Protein AF-A0A9D8JV50-F1 (afdb_monomer_lite)

Radius of gyration: 19.33 Å; chains: 1; bounding box: 59×28×35 Å

Foldseek 3Di:
DDLVVLLVQLQVVLVVVQVVQVCQVVVVHPRPRQLQVQQCVPDVVGDSVVSVVVSSVVSSVVSNVVVVCVVVVNPPPVVVVVVVVCVVCVDD

Sequence (92 aa):
MNIIGAIVAGLVGTVAISMLMAMAPLMGMPKMAIWEMLGTMFSKEGNVSLGWIIHFMMGVIFAIIYAALWAAGIGSATLLGHLLKQKEHPFY

Secondary structure (DSSP, 8-state):
--HHHHHHHHHHHHHHHHHHHHHGGGGTPPP--HHHHHHHTT-TT--HHHHHHHHHHHHHHHHHHHHHHHHTTTT-HHHHHHHHHHHH----

Structure (mmCIF, N/CA/C/O b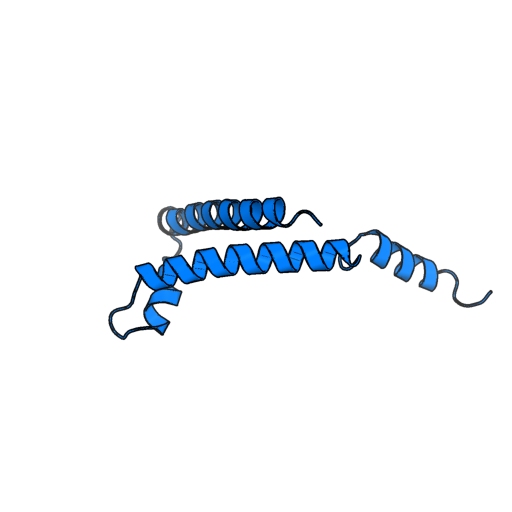ackbone):
data_AF-A0A9D8JV50-F1
#
_entry.id   AF-A0A9D8JV50-F1
#
loop_
_atom_site.group_PDB
_atom_site.id
_atom_site.type_symbol
_atom_site.label_atom_id
_atom_site.label_alt_id
_atom_site.label_comp_id
_a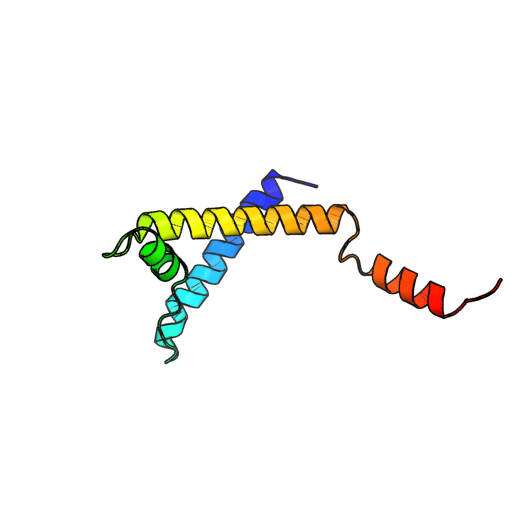tom_site.label_asym_id
_atom_site.label_entity_id
_atom_site.label_seq_id
_atom_site.pdbx_PDB_ins_code
_atom_site.Cartn_x
_atom_site.Cartn_y
_atom_site.Cartn_z
_atom_site.occupancy
_atom_site.B_iso_or_equiv
_atom_site.auth_seq_id
_atom_site.auth_comp_id
_atom_site.auth_asym_id
_atom_site.auth_atom_id
_atom_site.pdbx_PDB_model_num
ATOM 1 N N . MET A 1 1 ? 8.196 2.575 -18.517 1.00 85.44 1 MET A N 1
ATOM 2 C CA . MET A 1 1 ? 7.350 2.124 -17.386 1.00 85.44 1 MET A CA 1
ATOM 3 C C . MET A 1 1 ? 5.905 2.021 -17.858 1.00 85.44 1 MET A C 1
ATOM 5 O O . MET A 1 1 ? 5.465 2.922 -18.560 1.00 85.44 1 MET A O 1
ATOM 9 N N . ASN A 1 2 ? 5.179 0.958 -17.499 1.00 94.69 2 ASN A N 1
ATOM 10 C CA . ASN A 1 2 ? 3.744 0.822 -17.786 1.00 94.69 2 ASN A CA 1
ATOM 11 C C . ASN A 1 2 ? 2.921 1.298 -16.575 1.00 94.69 2 ASN A C 1
ATOM 13 O O . ASN A 1 2 ? 2.857 0.600 -15.565 1.00 94.69 2 ASN A O 1
ATOM 17 N N . ILE A 1 3 ? 2.300 2.478 -16.680 1.00 96.25 3 ILE A N 1
ATOM 18 C CA . ILE A 1 3 ? 1.544 3.100 -15.578 1.00 96.25 3 ILE A CA 1
ATOM 19 C C . ILE A 1 3 ? 0.286 2.297 -15.230 1.00 96.25 3 ILE A C 1
ATOM 21 O O . ILE A 1 3 ? 0.026 2.060 -14.055 1.00 96.25 3 ILE A O 1
ATOM 25 N N . ILE A 1 4 ? -0.466 1.832 -16.233 1.00 97.88 4 ILE A N 1
ATOM 26 C CA . ILE A 1 4 ? -1.678 1.029 -16.005 1.00 97.88 4 ILE A CA 1
ATOM 27 C C . ILE A 1 4 ? -1.307 -0.263 -15.272 1.00 97.88 4 ILE A C 1
ATOM 29 O O . ILE A 1 4 ? -1.954 -0.628 -14.293 1.00 97.88 4 ILE A O 1
ATOM 33 N N . GLY A 1 5 ? -0.215 -0.909 -15.694 1.00 97.81 5 GLY A N 1
ATOM 34 C CA . GLY A 1 5 ? 0.320 -2.088 -15.017 1.00 97.81 5 GLY A CA 1
ATOM 35 C C . GLY A 1 5 ? 0.679 -1.822 -13.553 1.00 97.81 5 GLY A C 1
ATOM 36 O O . GLY A 1 5 ? 0.331 -2.625 -12.692 1.00 97.81 5 GLY A O 1
ATOM 37 N N . ALA A 1 6 ? 1.308 -0.682 -13.250 1.00 97.75 6 ALA A N 1
ATOM 38 C CA . ALA A 1 6 ? 1.649 -0.303 -11.878 1.00 97.75 6 ALA A CA 1
ATOM 39 C C . ALA A 1 6 ? 0.406 -0.043 -11.008 1.00 97.75 6 ALA A C 1
ATOM 41 O O . ALA A 1 6 ? 0.364 -0.491 -9.865 1.00 97.75 6 ALA A O 1
ATOM 42 N N . ILE A 1 7 ? -0.626 0.617 -11.548 1.00 98.38 7 ILE A N 1
ATOM 43 C CA . ILE A 1 7 ? -1.892 0.845 -10.833 1.00 98.38 7 ILE A CA 1
ATOM 44 C C . ILE A 1 7 ? -2.563 -0.490 -10.500 1.00 98.38 7 ILE A C 1
ATOM 46 O O . ILE A 1 7 ? -2.912 -0.732 -9.345 1.00 98.38 7 ILE A O 1
ATOM 50 N N . VAL A 1 8 ? -2.702 -1.378 -11.490 1.00 98.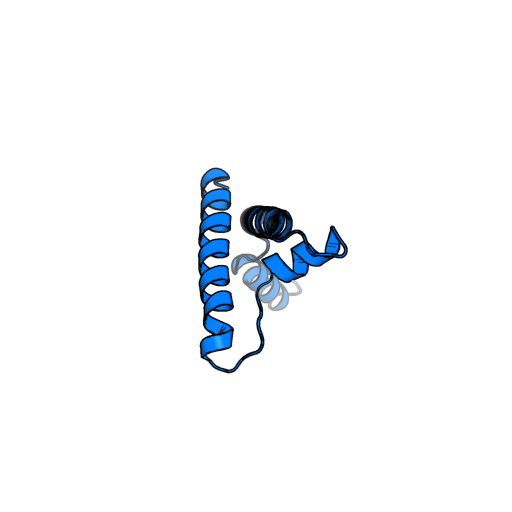50 8 VAL A N 1
ATOM 51 C CA . VAL A 1 8 ? -3.302 -2.706 -11.289 1.00 98.50 8 VAL A CA 1
ATOM 52 C C . VAL A 1 8 ? -2.496 -3.515 -10.272 1.00 98.50 8 VAL A C 1
ATOM 54 O O . VAL A 1 8 ? -3.082 -4.095 -9.361 1.00 98.50 8 VAL A O 1
ATOM 57 N N . ALA A 1 9 ? -1.165 -3.506 -10.369 1.00 97.88 9 ALA A N 1
ATOM 58 C CA . ALA A 1 9 ? -0.297 -4.186 -9.412 1.00 97.88 9 ALA A CA 1
ATOM 59 C C . ALA A 1 9 ? -0.468 -3.640 -7.984 1.00 97.88 9 ALA A C 1
ATOM 61 O O . ALA A 1 9 ? -0.565 -4.426 -7.044 1.00 97.88 9 ALA A O 1
ATOM 62 N N . GLY A 1 10 ? -0.563 -2.317 -7.818 1.00 98.31 10 GLY A N 1
ATOM 63 C CA . GLY A 1 10 ? -0.809 -1.683 -6.523 1.00 98.31 10 GLY A CA 1
ATOM 64 C C . GLY A 1 10 ? -2.150 -2.081 -5.912 1.00 98.31 10 GLY A C 1
ATOM 65 O O . GLY A 1 10 ? -2.202 -2.456 -4.741 1.00 98.31 10 GLY A O 1
ATOM 66 N N . LEU A 1 11 ? -3.228 -2.084 -6.703 1.00 98.50 11 LEU A N 1
ATOM 67 C CA . LEU A 1 11 ? -4.546 -2.534 -6.244 1.00 98.50 11 LEU A CA 1
ATOM 68 C C . LEU A 1 11 ? -4.533 -4.015 -5.846 1.00 98.50 11 LEU A C 1
ATOM 70 O O . LEU A 1 11 ? -4.948 -4.352 -4.740 1.00 98.50 11 LEU A O 1
ATOM 74 N N . VAL A 1 12 ? -4.008 -4.896 -6.705 1.00 98.50 12 VAL A N 1
ATOM 75 C CA . VAL A 1 12 ? -3.945 -6.344 -6.439 1.00 98.50 12 VAL A CA 1
ATOM 76 C C . VAL A 1 12 ? -3.086 -6.643 -5.211 1.00 98.50 12 VAL A C 1
ATOM 78 O O . VAL A 1 12 ? -3.507 -7.403 -4.340 1.00 98.50 12 VAL A O 1
ATOM 81 N N . GLY A 1 13 ? -1.915 -6.012 -5.099 1.00 98.12 13 GLY A N 1
ATOM 82 C CA . GLY A 1 13 ? -1.041 -6.146 -3.935 1.00 98.12 13 GLY A CA 1
ATOM 83 C C . GLY A 1 13 ? -1.718 -5.685 -2.643 1.00 98.12 13 GLY A C 1
ATOM 84 O O . GLY A 1 13 ? -1.599 -6.354 -1.618 1.00 98.12 13 GLY A O 1
ATOM 85 N N . THR A 1 14 ? -2.500 -4.603 -2.707 1.00 98.19 14 THR A N 1
ATOM 86 C CA . THR A 1 14 ? -3.278 -4.104 -1.561 1.00 98.19 14 THR A CA 1
ATOM 87 C C . THR A 1 14 ? -4.350 -5.097 -1.127 1.00 98.19 14 THR A C 1
ATOM 89 O O . THR A 1 14 ? -4.488 -5.369 0.064 1.00 98.19 14 THR A O 1
ATOM 92 N N . VAL A 1 15 ? -5.086 -5.690 -2.072 1.00 98.12 15 VAL A N 1
ATOM 93 C CA . VAL A 1 15 ? -6.071 -6.738 -1.758 1.00 98.12 15 VAL A CA 1
ATOM 94 C C . VAL A 1 15 ? -5.379 -7.947 -1.130 1.00 98.12 15 VAL A C 1
ATOM 96 O O . VAL A 1 15 ? -5.832 -8.439 -0.099 1.00 98.12 15 VAL A O 1
ATOM 99 N N . ALA A 1 16 ? -4.252 -8.392 -1.693 1.00 98.00 16 ALA A N 1
ATOM 100 C CA . ALA A 1 16 ? -3.494 -9.533 -1.185 1.00 98.00 16 ALA A CA 1
ATOM 101 C C . ALA A 1 16 ? -3.036 -9.333 0.268 1.00 98.00 16 ALA A C 1
ATOM 103 O O . ALA A 1 16 ? -3.313 -10.176 1.124 1.00 98.00 16 ALA A O 1
ATOM 104 N N . ILE A 1 17 ? -2.397 -8.198 0.573 1.00 96.62 17 ILE A N 1
ATOM 105 C CA . ILE A 1 17 ? -1.964 -7.906 1.944 1.00 96.62 17 ILE A CA 1
ATOM 106 C C . ILE A 1 17 ? -3.159 -7.693 2.876 1.00 96.62 17 ILE A C 1
ATOM 108 O O . ILE A 1 17 ? -3.112 -8.112 4.029 1.00 96.62 17 ILE A O 1
ATOM 112 N N . SER A 1 18 ? -4.261 -7.122 2.380 1.00 96.38 18 SER A N 1
ATOM 113 C CA . SER A 1 18 ? -5.485 -6.944 3.167 1.00 96.38 18 SER A CA 1
ATOM 114 C C . SER A 1 18 ? -6.097 -8.271 3.589 1.00 96.38 18 SER A C 1
ATOM 116 O O . SER A 1 18 ? -6.477 -8.423 4.748 1.00 96.38 18 SER A O 1
ATOM 118 N N . MET A 1 19 ? -6.136 -9.252 2.685 1.00 95.38 19 MET A N 1
ATOM 119 C CA . MET A 1 19 ? -6.584 -10.605 3.013 1.00 95.38 19 MET A CA 1
ATOM 120 C C . MET A 1 19 ? -5.683 -11.238 4.075 1.00 95.38 19 MET A C 1
ATOM 122 O O . MET A 1 19 ? -6.189 -11.760 5.066 1.00 95.38 19 MET A O 1
ATOM 126 N N . LEU A 1 20 ? -4.358 -11.115 3.932 1.00 94.50 20 LEU A N 1
ATOM 127 C CA . LEU A 1 20 ? -3.416 -11.614 4.936 1.00 94.50 20 LEU A CA 1
ATOM 128 C C . LEU A 1 20 ? -3.646 -10.964 6.312 1.00 94.50 20 LEU A C 1
ATOM 130 O O . LEU A 1 20 ? -3.711 -11.659 7.325 1.00 94.50 20 LEU A O 1
ATOM 134 N N . MET A 1 21 ? -3.823 -9.642 6.355 1.00 94.88 21 MET A N 1
ATOM 135 C CA . MET A 1 21 ? -4.090 -8.903 7.593 1.00 94.88 21 MET A CA 1
ATOM 136 C C . MET A 1 21 ? -5.437 -9.277 8.219 1.00 94.88 21 MET A C 1
ATOM 138 O O . MET A 1 21 ? -5.532 -9.388 9.440 1.00 94.88 21 MET A O 1
ATOM 142 N N . ALA A 1 22 ? -6.465 -9.515 7.402 1.00 93.19 22 ALA A N 1
ATOM 143 C CA . ALA A 1 22 ? -7.773 -9.967 7.869 1.00 93.19 22 ALA A CA 1
ATOM 144 C C . ALA A 1 22 ? -7.721 -11.383 8.472 1.00 93.19 22 ALA A C 1
ATOM 146 O O . ALA A 1 22 ? -8.482 -11.686 9.388 1.00 93.19 22 ALA A O 1
ATOM 147 N N . MET A 1 23 ? -6.804 -12.232 8.000 1.00 94.19 23 MET A N 1
ATOM 148 C CA . MET A 1 23 ? -6.579 -13.573 8.547 1.00 94.19 23 MET A CA 1
ATOM 149 C C . MET A 1 23 ? -5.708 -13.579 9.810 1.00 94.19 23 MET A C 1
ATOM 151 O O . MET A 1 23 ? -5.745 -14.551 10.560 1.00 94.19 23 MET A O 1
ATOM 155 N N . ALA A 1 24 ? -4.944 -12.518 10.085 1.00 92.56 24 ALA A N 1
ATOM 156 C CA . ALA A 1 24 ? -4.016 -12.481 11.216 1.00 92.56 24 ALA A CA 1
ATOM 157 C C . ALA A 1 24 ? -4.657 -12.782 12.593 1.00 92.56 24 ALA A C 1
ATOM 159 O O . ALA A 1 24 ? -4.077 -13.578 13.336 1.00 92.56 24 ALA A O 1
ATOM 160 N N . PRO A 1 25 ? -5.862 -12.270 12.930 1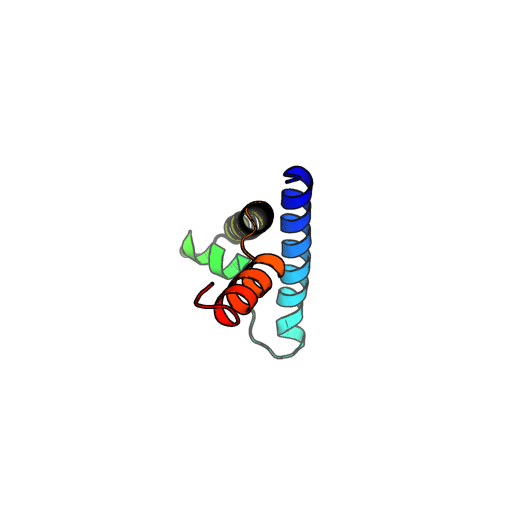.00 92.81 25 PRO A N 1
ATOM 161 C CA . PRO A 1 25 ? -6.540 -12.614 14.183 1.00 92.81 25 PRO A CA 1
ATOM 162 C C . PRO A 1 25 ? -6.853 -14.099 14.347 1.00 92.81 25 PRO A C 1
ATOM 164 O O . PRO A 1 25 ? -6.815 -14.620 15.459 1.00 92.81 25 PRO A O 1
ATOM 167 N N . LEU A 1 26 ? -7.109 -14.802 13.240 1.00 93.50 26 LEU A N 1
ATOM 168 C CA . LEU A 1 26 ? -7.386 -16.241 13.253 1.00 93.50 26 LEU A CA 1
ATOM 169 C C . LEU A 1 26 ? -6.145 -17.066 13.626 1.00 93.50 26 LEU A C 1
ATOM 171 O O . LEU A 1 26 ? -6.268 -18.229 13.993 1.00 93.50 26 LEU A O 1
ATOM 175 N N . MET A 1 27 ? -4.959 -16.458 13.563 1.00 93.31 27 MET A N 1
ATOM 176 C CA . MET A 1 27 ? -3.683 -17.056 13.955 1.00 93.31 27 MET A CA 1
ATOM 177 C C . MET A 1 27 ? -3.236 -16.626 15.363 1.00 93.31 27 MET A C 1
ATOM 179 O O . MET A 1 27 ? -2.081 -16.822 15.727 1.00 93.31 27 MET A O 1
ATOM 183 N N . GLY A 1 28 ? -4.123 -16.011 16.157 1.00 94.25 28 GLY A N 1
ATOM 184 C CA . GLY A 1 28 ? -3.818 -15.550 17.517 1.00 94.25 28 GLY A CA 1
ATOM 185 C C . GLY A 1 28 ? -3.030 -14.238 17.586 1.00 94.25 28 GLY A C 1
ATOM 186 O O . GLY A 1 28 ? -2.632 -13.824 18.674 1.00 94.25 28 GLY A O 1
ATOM 187 N N . MET A 1 29 ? -2.809 -13.566 16.450 1.00 93.88 29 MET A N 1
ATOM 188 C CA . MET A 1 29 ? -2.220 -12.227 16.429 1.00 93.88 29 MET A CA 1
ATOM 189 C C . MET A 1 29 ? -3.278 -11.153 16.738 1.00 93.88 29 MET A C 1
ATOM 191 O O . MET A 1 29 ? -4.460 -11.349 16.459 1.00 93.88 29 MET A O 1
ATOM 195 N N . PRO A 1 30 ? -2.890 -9.985 17.277 1.00 90.75 30 PRO A N 1
ATOM 196 C CA . PRO A 1 30 ? -3.798 -8.848 17.398 1.00 90.75 30 PRO A CA 1
ATOM 197 C C . PRO A 1 30 ? -4.359 -8.412 16.036 1.00 90.75 30 PRO A C 1
ATOM 199 O O . PRO A 1 30 ? -3.779 -8.685 14.985 1.00 90.75 30 PRO A O 1
ATOM 202 N N . LYS A 1 31 ? -5.482 -7.687 16.040 1.00 89.50 31 LYS A N 1
ATOM 203 C CA . LYS A 1 31 ? -6.062 -7.131 14.811 1.00 89.50 31 LYS A CA 1
ATOM 204 C C . LYS A 1 31 ? -5.091 -6.140 14.162 1.00 89.50 31 LYS A C 1
ATOM 206 O O . LYS A 1 31 ? -4.780 -5.110 14.748 1.00 89.50 31 LYS A O 1
ATOM 211 N N . MET A 1 32 ? -4.657 -6.444 12.937 1.00 91.75 32 MET A N 1
ATOM 212 C CA . MET A 1 32 ? -3.701 -5.634 12.161 1.00 91.75 32 MET A CA 1
ATOM 213 C C . MET A 1 32 ? -4.344 -4.950 10.943 1.00 91.75 32 MET A C 1
ATOM 215 O O . MET A 1 32 ? -3.700 -4.738 9.922 1.00 91.75 32 MET A O 1
ATOM 219 N N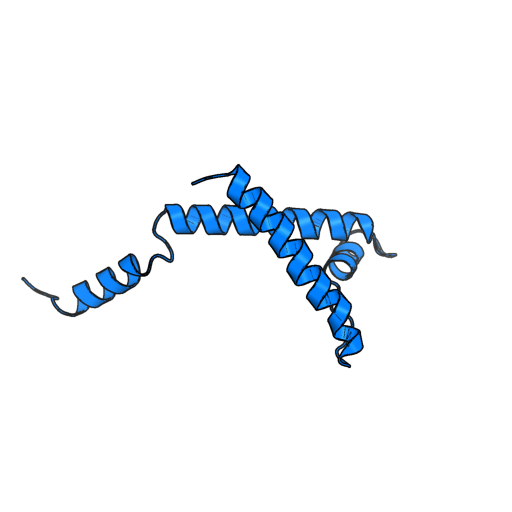 . ALA A 1 33 ? -5.634 -4.625 11.014 1.00 92.81 33 ALA A N 1
ATOM 220 C CA . ALA A 1 33 ? -6.360 -3.988 9.918 1.00 92.81 33 ALA A CA 1
ATOM 221 C C . ALA A 1 33 ? -5.904 -2.527 9.716 1.00 92.81 33 ALA A C 1
ATOM 223 O O . ALA A 1 33 ? -6.419 -1.611 10.358 1.00 92.81 33 ALA A O 1
ATOM 224 N N . ILE A 1 34 ? -4.950 -2.298 8.804 1.00 93.31 34 ILE A N 1
ATOM 225 C CA . ILE A 1 34 ? -4.381 -0.965 8.525 1.00 93.31 34 ILE A CA 1
ATOM 226 C C . ILE A 1 34 ? -5.460 0.053 8.127 1.00 93.31 34 ILE A C 1
ATOM 228 O O . ILE A 1 34 ? -5.388 1.209 8.536 1.00 93.31 34 ILE A O 1
ATOM 232 N N . TRP A 1 35 ? -6.480 -0.356 7.371 1.00 94.44 35 TRP A N 1
ATOM 233 C CA . TRP A 1 35 ? -7.577 0.532 6.969 1.00 94.44 35 TRP A CA 1
ATOM 234 C C . TRP A 1 35 ? -8.388 1.053 8.164 1.00 94.44 35 TRP A C 1
ATOM 236 O O . TRP A 1 35 ? -8.810 2.203 8.156 1.00 94.44 35 TRP A O 1
ATOM 246 N N . GLU A 1 36 ? -8.575 0.267 9.224 1.00 93.56 36 GLU A N 1
ATOM 247 C CA . GLU A 1 36 ? -9.271 0.747 10.423 1.00 93.56 36 GLU A CA 1
ATOM 248 C C . GLU A 1 36 ? -8.407 1.734 11.200 1.00 93.56 36 GLU A C 1
ATOM 250 O O . GLU A 1 36 ? -8.894 2.792 11.590 1.00 93.56 36 GLU A O 1
ATOM 255 N N . MET A 1 37 ? -7.112 1.431 11.345 1.00 93.19 37 MET A N 1
ATOM 256 C CA . MET A 1 37 ? -6.143 2.333 11.969 1.00 93.19 37 MET A CA 1
ATOM 257 C C . MET A 1 37 ? -6.060 3.674 11.228 1.00 93.19 37 MET A C 1
ATOM 259 O O . MET A 1 37 ? -6.040 4.724 11.856 1.00 93.19 37 MET A O 1
ATOM 263 N N . LEU A 1 38 ? -6.037 3.665 9.894 1.00 93.81 38 LEU A N 1
ATOM 264 C CA . LEU A 1 38 ? -6.063 4.903 9.113 1.00 93.81 38 LEU A CA 1
ATOM 265 C C . LEU A 1 38 ? -7.382 5.655 9.310 1.00 93.81 38 LEU A C 1
ATOM 267 O O . LEU A 1 38 ? -7.376 6.877 9.404 1.00 93.81 38 LEU A O 1
ATOM 271 N N . GLY A 1 39 ? -8.506 4.945 9.432 1.00 94.25 39 GLY A N 1
ATOM 272 C CA . GLY A 1 39 ? -9.813 5.549 9.673 1.00 94.25 39 GLY A CA 1
ATOM 273 C C . GLY A 1 39 ? -9.908 6.334 10.985 1.00 94.25 39 GLY A C 1
ATOM 274 O O . GLY A 1 39 ? -10.588 7.364 11.026 1.00 94.25 39 GLY A O 1
ATOM 275 N N .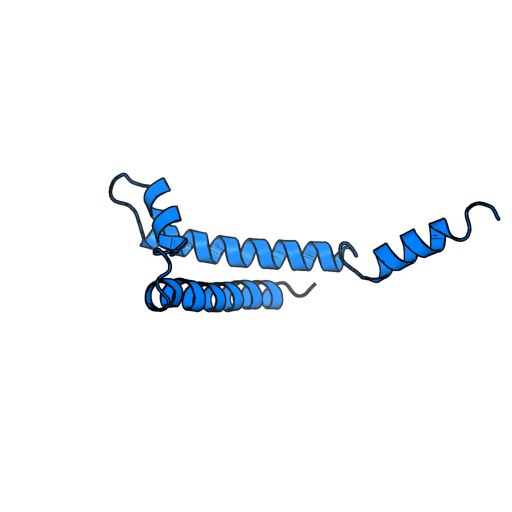 THR A 1 40 ? -9.210 5.909 12.044 1.00 93.69 40 THR A N 1
ATOM 276 C CA . THR A 1 40 ? -9.198 6.628 13.335 1.00 93.69 40 THR A CA 1
ATOM 277 C C . THR A 1 40 ? -8.475 7.972 13.270 1.00 93.69 40 THR A C 1
ATOM 279 O O . THR A 1 40 ? -8.732 8.840 14.100 1.00 93.69 40 THR A O 1
ATOM 282 N N . MET A 1 41 ? -7.636 8.204 12.256 1.00 93.31 41 MET A N 1
ATOM 283 C CA . MET A 1 41 ? -6.927 9.478 12.086 1.00 93.31 41 MET A CA 1
ATOM 284 C C . MET A 1 41 ? -7.836 10.624 11.613 1.00 93.31 41 MET A C 1
ATOM 286 O O . MET A 1 41 ? -7.458 11.786 11.735 1.00 93.31 41 MET A O 1
ATOM 290 N N . PHE A 1 42 ? -9.028 10.324 11.087 1.00 90.88 42 PHE A N 1
ATOM 291 C CA . PHE A 1 42 ? -9.906 11.321 10.454 1.00 90.88 42 PHE A CA 1
ATOM 292 C C . PHE A 1 42 ? -11.160 11.667 11.257 1.00 90.88 42 PHE A C 1
ATOM 294 O O . PHE A 1 42 ? -11.860 12.619 10.923 1.00 90.88 42 PHE A O 1
ATOM 301 N N . SER A 1 43 ? -11.480 10.904 12.302 1.00 87.44 43 SER A N 1
ATOM 302 C CA . SER A 1 43 ? -12.602 11.202 13.197 1.00 87.44 43 SER A CA 1
ATOM 303 C C . SER A 1 43 ? -12.437 10.468 14.524 1.00 87.44 43 SER A C 1
ATOM 305 O O . SER A 1 43 ? -11.821 9.405 14.566 1.00 87.44 43 SER A O 1
ATOM 307 N N . LYS A 1 44 ? -13.029 11.004 15.600 1.00 82.06 44 LYS A N 1
ATOM 308 C CA . LYS A 1 44 ? -13.002 10.370 16.932 1.00 82.06 44 LYS A CA 1
ATOM 309 C C . LYS A 1 44 ? -13.612 8.967 16.948 1.00 82.06 44 LYS A C 1
ATOM 311 O O . LYS A 1 44 ? -13.141 8.117 17.691 1.00 82.06 44 LYS A O 1
ATOM 316 N N . GLU A 1 45 ? -14.649 8.746 16.148 1.00 86.56 45 GLU A N 1
ATOM 317 C CA . GLU A 1 45 ? -15.364 7.465 16.055 1.00 86.56 45 GLU A CA 1
ATOM 318 C C . GLU A 1 45 ? -14.705 6.496 15.059 1.00 86.56 45 GLU A C 1
ATOM 320 O O . GLU A 1 45 ? -15.024 5.311 15.041 1.00 86.56 45 GLU A O 1
ATOM 325 N N . GLY A 1 46 ? -13.744 6.982 14.268 1.00 89.31 46 GLY A N 1
ATOM 326 C CA . GLY A 1 46 ? -13.112 6.244 13.183 1.00 89.31 46 GLY A CA 1
ATOM 327 C C . GLY A 1 46 ? -13.955 6.235 11.906 1.00 89.31 46 GLY A C 1
ATOM 328 O O . GLY A 1 46 ? -15.117 5.846 11.894 1.00 89.31 46 GLY A O 1
ATOM 329 N N . ASN A 1 47 ? -13.346 6.630 10.786 1.00 95.44 47 ASN A N 1
ATOM 330 C CA . ASN A 1 47 ? -13.970 6.561 9.467 1.00 95.44 47 ASN A CA 1
ATOM 331 C C . ASN A 1 47 ? -13.340 5.429 8.649 1.00 95.44 47 ASN A C 1
ATOM 333 O O . ASN A 1 47 ? -12.380 5.630 7.903 1.00 95.44 47 ASN A O 1
ATOM 337 N N . VAL A 1 48 ? -13.883 4.221 8.808 1.00 94.88 48 VAL A N 1
ATOM 338 C CA . VAL A 1 48 ? -13.360 3.002 8.166 1.00 94.88 48 VAL A CA 1
ATOM 339 C C . VAL A 1 48 ? -13.387 3.106 6.639 1.00 94.88 48 VAL A C 1
ATOM 341 O O . VAL A 1 48 ? -12.435 2.690 5.981 1.00 94.88 48 VAL A O 1
ATOM 344 N N . SER A 1 49 ? -14.432 3.707 6.063 1.00 95.94 49 SER A N 1
ATOM 345 C CA . SER A 1 49 ? -14.542 3.911 4.614 1.00 95.94 49 SER A CA 1
ATOM 346 C C . SER A 1 49 ? -13.402 4.778 4.080 1.00 95.94 49 SER A C 1
ATOM 348 O O . SER A 1 49 ? -12.770 4.432 3.084 1.00 95.94 49 SER A O 1
ATOM 350 N N . LEU A 1 50 ? -13.091 5.878 4.769 1.00 96.25 50 LEU A N 1
ATOM 351 C CA . LEU A 1 50 ? -11.983 6.752 4.391 1.00 96.25 50 LEU A CA 1
ATOM 352 C C . LEU A 1 50 ? -10.624 6.068 4.584 1.00 96.25 50 LEU A C 1
ATOM 354 O O . LEU A 1 50 ? -9.739 6.203 3.742 1.00 96.25 50 LEU A O 1
ATOM 358 N N . GLY A 1 51 ? -10.478 5.274 5.645 1.00 96.75 51 GLY A N 1
ATOM 359 C CA . GLY A 1 51 ? -9.289 4.461 5.868 1.00 96.75 51 GLY A CA 1
ATOM 360 C C . GLY A 1 51 ? -9.030 3.446 4.748 1.00 96.75 51 GLY A C 1
ATOM 361 O O . GLY A 1 51 ? -7.888 3.298 4.314 1.00 96.75 51 GLY A O 1
ATOM 362 N N . TRP A 1 52 ? -10.078 2.815 4.205 1.00 97.19 52 TRP A N 1
ATOM 363 C CA . TRP A 1 52 ? -9.973 1.961 3.016 1.00 97.19 52 TRP A CA 1
ATOM 364 C C . TRP A 1 52 ? -9.541 2.736 1.774 1.00 97.19 52 TRP A C 1
ATOM 366 O O . TRP A 1 52 ? -8.624 2.298 1.081 1.00 97.19 52 TRP A O 1
ATOM 376 N N . ILE A 1 53 ? -10.155 3.894 1.509 1.00 97.50 53 ILE A N 1
ATOM 377 C CA . ILE A 1 53 ? -9.787 4.750 0.369 1.00 97.50 53 ILE A CA 1
ATOM 378 C C . ILE A 1 53 ? -8.293 5.074 0.420 1.00 97.50 53 ILE A C 1
ATOM 380 O O . ILE A 1 53 ? -7.587 4.911 -0.574 1.00 97.50 53 ILE A O 1
ATOM 384 N N . ILE A 1 54 ? -7.793 5.468 1.591 1.00 97.25 54 ILE A N 1
ATOM 385 C CA . ILE A 1 54 ? -6.381 5.802 1.776 1.00 97.25 54 ILE A CA 1
ATOM 386 C C . ILE A 1 54 ? -5.503 4.561 1.647 1.00 97.25 54 ILE A C 1
ATOM 388 O O . ILE A 1 54 ? -4.462 4.636 1.002 1.00 97.25 54 ILE A O 1
ATOM 392 N N . HIS A 1 55 ? -5.908 3.415 2.198 1.00 97.12 55 HIS A N 1
ATOM 393 C CA . HIS A 1 55 ? -5.138 2.177 2.078 1.00 97.12 55 HIS A CA 1
ATOM 394 C C . HIS A 1 55 ? -4.918 1.782 0.608 1.00 97.12 55 HIS A C 1
ATOM 396 O O . HIS A 1 55 ? -3.782 1.547 0.194 1.00 97.12 55 HIS A O 1
ATOM 402 N N . PHE A 1 56 ? -5.980 1.808 -0.203 1.00 97.88 56 PHE A N 1
ATOM 403 C CA . PHE A 1 56 ? -5.903 1.530 -1.639 1.00 97.88 56 PHE A CA 1
ATOM 404 C C . PHE A 1 56 ? -5.139 2.601 -2.418 1.00 97.88 56 PHE A C 1
ATOM 406 O O . PHE A 1 56 ? -4.319 2.268 -3.276 1.00 97.88 56 PHE A O 1
ATOM 413 N N . MET A 1 57 ? -5.353 3.879 -2.099 1.00 98.19 57 MET A N 1
ATOM 414 C CA . MET A 1 57 ? -4.605 4.982 -2.699 1.00 98.19 57 MET A CA 1
ATOM 415 C C . MET A 1 57 ? -3.099 4.825 -2.451 1.00 98.19 57 MET A C 1
ATOM 417 O O . MET A 1 57 ? -2.310 4.922 -3.389 1.00 98.19 57 MET A O 1
ATOM 421 N N . MET A 1 58 ? -2.695 4.527 -1.213 1.00 97.94 58 MET A N 1
ATOM 422 C CA . MET A 1 58 ? -1.288 4.339 -0.858 1.00 97.94 58 MET A CA 1
ATOM 423 C C . MET A 1 58 ? -0.682 3.116 -1.543 1.00 97.94 58 MET A C 1
ATOM 425 O O . MET A 1 58 ? 0.448 3.195 -2.014 1.00 97.94 58 MET A O 1
ATOM 429 N N . GLY A 1 59 ? -1.428 2.019 -1.680 1.00 97.88 59 GLY A N 1
ATOM 430 C CA . GLY A 1 59 ? -0.975 0.860 -2.448 1.00 97.88 59 GLY A CA 1
ATOM 431 C C . GLY A 1 59 ? -0.654 1.187 -3.908 1.00 97.88 59 GLY A C 1
ATOM 432 O O . GLY A 1 59 ? 0.386 0.776 -4.426 1.00 97.88 59 GLY A O 1
ATOM 433 N N . VAL A 1 60 ? -1.497 1.993 -4.562 1.00 98.56 60 VAL A N 1
ATOM 434 C CA . VAL A 1 60 ? -1.240 2.489 -5.924 1.00 98.56 60 VAL A CA 1
ATOM 435 C C . VAL A 1 60 ? -0.032 3.428 -5.958 1.00 98.56 60 VAL A C 1
ATOM 437 O O . VAL A 1 60 ? 0.841 3.264 -6.810 1.00 98.56 60 VAL A O 1
ATOM 440 N N . ILE A 1 61 ? 0.058 4.377 -5.022 1.00 98.50 61 ILE A N 1
ATOM 441 C CA . ILE A 1 61 ? 1.184 5.320 -4.933 1.00 98.50 61 ILE A CA 1
ATOM 442 C C . ILE A 1 61 ? 2.507 4.565 -4.764 1.00 98.50 61 ILE A C 1
ATOM 444 O O . ILE A 1 61 ? 3.455 4.818 -5.505 1.00 98.50 61 ILE A O 1
ATOM 448 N N . PHE A 1 62 ? 2.574 3.604 -3.840 1.00 97.69 62 PHE A N 1
ATOM 449 C CA . PHE A 1 62 ? 3.778 2.811 -3.607 1.00 97.69 62 PHE A CA 1
ATOM 450 C C . PHE A 1 62 ? 4.168 1.976 -4.825 1.00 97.69 62 PHE A C 1
ATOM 452 O O . PHE A 1 62 ? 5.350 1.927 -5.165 1.00 97.69 62 PHE A O 1
ATOM 459 N N . ALA A 1 63 ? 3.203 1.378 -5.527 1.00 97.94 63 ALA A N 1
ATOM 460 C CA . ALA A 1 63 ? 3.483 0.630 -6.748 1.00 97.94 63 ALA A CA 1
ATOM 461 C C . ALA A 1 63 ? 4.032 1.525 -7.872 1.00 97.94 63 ALA A C 1
ATOM 463 O O . ALA A 1 63 ? 4.982 1.140 -8.555 1.00 97.94 63 ALA A O 1
ATOM 464 N N . ILE A 1 64 ? 3.485 2.733 -8.042 1.00 98.19 64 ILE A N 1
ATOM 465 C CA . ILE A 1 64 ? 3.988 3.710 -9.019 1.00 98.19 64 ILE A CA 1
ATOM 466 C C . ILE A 1 64 ? 5.400 4.169 -8.648 1.00 98.19 64 ILE A C 1
ATOM 468 O O . ILE A 1 64 ? 6.277 4.164 -9.511 1.00 98.19 64 ILE A O 1
ATOM 472 N N . ILE A 1 65 ? 5.643 4.528 -7.381 1.00 97.19 65 ILE A N 1
ATOM 473 C CA . ILE A 1 65 ? 6.973 4.936 -6.903 1.00 97.19 65 ILE A CA 1
ATOM 474 C C . ILE A 1 65 ? 7.983 3.817 -7.149 1.00 97.19 65 ILE A C 1
ATOM 476 O O . ILE A 1 65 ? 9.043 4.064 -7.719 1.00 97.19 65 ILE A O 1
ATOM 480 N N . TYR A 1 66 ? 7.645 2.582 -6.778 1.00 94.69 66 TYR A N 1
ATOM 481 C CA . TYR A 1 66 ? 8.509 1.430 -7.002 1.00 94.69 66 TYR A CA 1
ATOM 482 C C . TYR A 1 66 ? 8.826 1.235 -8.490 1.00 94.69 66 TYR A C 1
ATOM 484 O O . TYR A 1 66 ? 9.992 1.120 -8.867 1.00 94.69 66 TYR A O 1
ATOM 492 N N . ALA A 1 67 ? 7.808 1.261 -9.354 1.00 95.06 67 ALA A N 1
ATOM 493 C CA . ALA A 1 67 ? 7.993 1.113 -10.794 1.00 95.06 67 ALA A CA 1
ATOM 494 C C . ALA A 1 67 ? 8.846 2.246 -11.396 1.00 95.06 67 ALA A C 1
ATOM 496 O O . ALA A 1 67 ? 9.631 2.001 -12.315 1.00 95.06 67 ALA A O 1
ATOM 497 N N . ALA A 1 68 ? 8.723 3.469 -10.872 1.00 95.06 68 ALA A N 1
ATOM 498 C CA . ALA A 1 68 ? 9.511 4.619 -11.301 1.00 95.06 68 ALA A CA 1
ATOM 499 C C . ALA A 1 68 ? 10.979 4.501 -10.868 1.00 95.06 68 ALA A C 1
ATOM 501 O O . ALA A 1 68 ? 11.868 4.691 -11.698 1.00 95.06 68 ALA A O 1
ATOM 502 N N . LEU A 1 69 ? 11.240 4.126 -9.609 1.00 93.56 69 LEU A N 1
ATOM 503 C CA . LEU A 1 69 ? 12.594 3.868 -9.104 1.00 93.56 69 LEU A CA 1
ATOM 504 C C . LEU A 1 69 ? 13.282 2.770 -9.919 1.00 93.56 69 LEU A C 1
ATOM 506 O O . LEU A 1 69 ? 14.407 2.956 -10.383 1.00 93.56 69 LEU A O 1
ATOM 510 N N . TRP A 1 70 ? 12.565 1.675 -10.181 1.00 91.81 70 TRP A N 1
ATOM 511 C CA . TRP A 1 70 ? 13.067 0.579 -11.001 1.00 91.81 70 TRP A CA 1
ATOM 512 C C . TRP A 1 70 ? 13.401 1.029 -12.428 1.00 91.81 70 TRP A C 1
ATOM 514 O O . TRP A 1 70 ? 14.466 0.708 -12.954 1.00 91.81 70 TRP A O 1
ATOM 524 N N . ALA A 1 71 ? 12.520 1.816 -13.054 1.00 91.19 71 ALA A N 1
ATOM 525 C CA . ALA A 1 71 ? 12.754 2.369 -14.387 1.00 91.19 71 ALA A CA 1
ATOM 526 C C . ALA A 1 71 ? 13.937 3.352 -14.431 1.00 91.19 71 ALA A C 1
ATOM 528 O O . ALA A 1 71 ? 14.595 3.456 -15.463 1.00 91.19 71 ALA A O 1
ATOM 529 N N . ALA A 1 72 ? 14.232 4.033 -13.321 1.00 90.88 72 ALA A N 1
ATOM 530 C CA . ALA A 1 72 ? 15.411 4.882 -13.160 1.00 90.88 72 ALA A CA 1
ATOM 531 C C . ALA A 1 72 ? 16.705 4.089 -12.870 1.00 90.88 72 ALA A C 1
ATOM 533 O O . ALA A 1 72 ? 17.757 4.684 -12.651 1.00 90.88 72 ALA A O 1
ATOM 534 N N . GLY A 1 73 ? 16.647 2.752 -12.842 1.00 87.25 73 GLY A N 1
ATOM 535 C CA . GLY A 1 73 ? 17.788 1.879 -12.548 1.00 87.25 73 GLY A CA 1
ATOM 536 C C . GLY A 1 73 ? 18.093 1.721 -11.055 1.00 87.25 73 GLY A C 1
ATOM 537 O O . GLY A 1 73 ? 18.985 0.947 -10.691 1.00 87.25 73 GLY A O 1
ATOM 538 N N . ILE A 1 74 ? 17.333 2.391 -10.186 1.00 84.31 74 ILE A N 1
ATOM 539 C CA . ILE A 1 74 ? 17.452 2.309 -8.730 1.00 84.31 74 ILE A CA 1
ATOM 540 C C . ILE A 1 74 ? 16.780 1.009 -8.277 1.00 84.31 74 ILE A C 1
ATOM 542 O O . ILE A 1 74 ? 15.577 0.821 -8.437 1.00 84.31 74 ILE A O 1
ATOM 546 N N . GLY A 1 75 ? 17.577 0.089 -7.731 1.00 72.00 75 GLY A N 1
ATOM 547 C CA . GLY A 1 75 ? 17.125 -1.255 -7.354 1.00 72.00 75 GLY A CA 1
ATOM 548 C C . GLY A 1 75 ? 17.420 -2.337 -8.397 1.00 72.00 75 GLY A C 1
ATOM 549 O O . GLY A 1 75 ? 17.191 -3.512 -8.120 1.00 72.00 75 GLY A O 1
ATOM 550 N N . SER A 1 76 ? 17.994 -1.982 -9.555 1.00 71.62 76 SER A N 1
ATOM 551 C CA . SER A 1 76 ? 18.520 -2.983 -10.486 1.00 71.62 76 SER A CA 1
ATOM 552 C C . SER A 1 76 ? 19.776 -3.651 -9.906 1.00 71.62 76 SER A C 1
ATOM 554 O O . SER A 1 76 ? 20.675 -2.975 -9.398 1.00 71.62 76 SER A O 1
ATOM 556 N N . ALA A 1 77 ? 19.877 -4.982 -10.018 1.00 67.44 77 ALA A N 1
ATOM 557 C CA . ALA A 1 77 ? 21.090 -5.731 -9.651 1.00 67.44 77 ALA A CA 1
ATOM 558 C C . ALA A 1 77 ? 22.341 -5.219 -10.398 1.00 67.44 77 ALA A C 1
ATOM 560 O O . ALA A 1 77 ? 23.465 -5.356 -9.919 1.00 67.44 77 ALA A O 1
ATOM 561 N N . THR A 1 78 ? 22.134 -4.564 -11.542 1.00 67.25 78 THR A N 1
ATOM 562 C CA . THR A 1 78 ? 23.163 -3.915 -12.352 1.00 67.25 78 THR A CA 1
ATOM 563 C C . THR A 1 78 ? 23.857 -2.764 -11.625 1.00 67.25 78 THR A C 1
ATOM 565 O O . THR A 1 78 ? 25.066 -2.641 -11.764 1.00 67.25 78 THR A O 1
ATOM 568 N N . LEU A 1 79 ? 23.159 -1.951 -10.820 1.00 64.12 79 LEU A N 1
ATOM 569 C CA . LEU A 1 79 ? 23.782 -0.845 -10.077 1.00 64.12 79 LEU A CA 1
ATOM 570 C C . LEU A 1 79 ? 24.708 -1.363 -8.968 1.00 64.12 79 LEU A C 1
ATOM 572 O O . LEU A 1 79 ? 25.846 -0.915 -8.861 1.00 64.12 79 LEU A O 1
ATOM 576 N N . LEU A 1 80 ? 24.255 -2.349 -8.184 1.00 67.00 80 LEU A N 1
ATOM 577 C CA . LEU A 1 80 ? 25.092 -2.995 -7.168 1.00 67.00 80 LEU A CA 1
ATOM 578 C C . LEU A 1 80 ? 26.285 -3.710 -7.822 1.00 67.00 80 LEU A C 1
ATOM 580 O O . LEU A 1 80 ? 27.412 -3.567 -7.360 1.00 67.00 80 LEU A O 1
ATOM 584 N N . GLY A 1 81 ? 26.060 -4.408 -8.941 1.00 68.94 81 GLY A N 1
ATOM 585 C CA . GLY A 1 81 ? 27.122 -5.037 -9.726 1.00 68.94 81 GLY A CA 1
ATOM 586 C C . GLY A 1 81 ? 28.135 -4.034 -10.288 1.00 68.94 81 GLY A C 1
ATOM 587 O O . GLY A 1 81 ? 29.331 -4.299 -10.249 1.00 68.94 81 GLY A O 1
ATOM 588 N N . HIS A 1 82 ? 27.691 -2.865 -10.756 1.00 66.25 82 HIS A N 1
ATOM 589 C CA . HIS A 1 82 ? 28.577 -1.809 -11.254 1.00 66.25 82 HIS A CA 1
ATOM 590 C C . HIS A 1 82 ? 29.407 -1.186 -10.125 1.00 66.25 82 HIS A C 1
ATOM 592 O O . HIS A 1 82 ? 30.614 -1.028 -10.274 1.00 66.25 82 HIS A O 1
ATOM 598 N N . LEU A 1 83 ? 28.790 -0.908 -8.971 1.00 68.56 83 LEU A N 1
ATOM 599 C CA . LEU A 1 83 ? 29.474 -0.364 -7.792 1.00 68.56 83 LEU A CA 1
ATOM 600 C C . LEU A 1 83 ? 30.486 -1.348 -7.192 1.00 68.56 83 LEU A C 1
ATOM 602 O O . LEU A 1 83 ? 31.570 -0.940 -6.779 1.00 68.56 83 LEU A O 1
ATOM 606 N N . LEU A 1 84 ? 30.160 -2.642 -7.157 1.00 73.31 84 LEU A N 1
ATOM 607 C CA . LEU A 1 84 ? 31.090 -3.680 -6.710 1.00 73.31 84 LEU A CA 1
ATOM 608 C C . LEU A 1 84 ? 32.257 -3.832 -7.693 1.00 73.31 84 LEU A C 1
ATOM 610 O O . LEU A 1 84 ? 33.409 -3.814 -7.272 1.00 73.31 84 LEU A O 1
ATOM 614 N N . LYS A 1 85 ? 31.980 -3.868 -9.001 1.00 68.62 85 LYS A N 1
ATOM 615 C CA . LYS A 1 85 ? 33.012 -3.986 -10.041 1.00 68.62 85 LYS A CA 1
ATOM 616 C C . LYS A 1 85 ? 33.931 -2.758 -10.117 1.00 68.62 85 LYS A C 1
ATOM 618 O O . LYS A 1 85 ? 35.124 -2.903 -10.358 1.00 68.62 85 LYS A O 1
ATOM 623 N N . GLN A 1 86 ? 33.408 -1.557 -9.860 1.00 65.25 86 GLN A N 1
ATOM 624 C CA . GLN A 1 86 ? 34.195 -0.321 -9.755 1.00 65.25 86 GLN A CA 1
ATOM 625 C C . GLN A 1 86 ? 35.151 -0.342 -8.550 1.00 65.25 86 GLN A C 1
ATOM 627 O O . GLN A 1 86 ? 36.233 0.236 -8.606 1.00 65.25 86 GLN A O 1
ATOM 632 N N . LYS A 1 87 ? 34.785 -1.036 -7.466 1.00 60.00 87 LYS A N 1
ATOM 633 C CA . LYS A 1 87 ? 35.628 -1.177 -6.271 1.00 60.00 87 LYS A CA 1
ATOM 634 C C . LYS A 1 87 ? 36.794 -2.155 -6.475 1.00 60.00 87 LYS A C 1
ATOM 636 O O . LYS A 1 87 ? 37.817 -2.010 -5.813 1.00 60.00 87 LYS A O 1
ATOM 641 N N . GLU A 1 88 ? 36.651 -3.118 -7.386 1.00 62.69 88 GLU A N 1
ATOM 642 C CA . GLU A 1 88 ? 37.690 -4.107 -7.723 1.00 62.69 88 GLU A CA 1
ATOM 643 C C . GLU A 1 88 ? 38.767 -3.568 -8.684 1.00 62.69 88 GLU A C 1
ATOM 645 O O . GLU A 1 88 ? 39.848 -4.147 -8.775 1.00 62.69 88 GLU A O 1
ATOM 650 N N . HIS A 1 89 ? 38.532 -2.426 -9.341 1.00 62.78 89 HIS A N 1
ATOM 651 C CA . HIS A 1 89 ? 39.504 -1.770 -10.225 1.00 62.78 89 HIS A CA 1
ATOM 652 C C . HIS A 1 89 ? 39.628 -0.266 -9.912 1.00 62.78 89 HIS A C 1
ATOM 654 O O . HIS A 1 89 ? 39.111 0.560 -10.661 1.00 62.78 89 HIS A O 1
ATOM 660 N N . PRO A 1 90 ? 40.294 0.122 -8.805 1.00 58.25 90 PRO A N 1
ATOM 661 C CA . PRO A 1 90 ? 40.298 1.512 -8.349 1.00 58.25 90 PRO A CA 1
ATOM 662 C C . PRO A 1 90 ? 41.216 2.456 -9.146 1.00 58.25 90 PRO A C 1
ATOM 664 O O . PRO A 1 90 ? 41.042 3.665 -9.033 1.00 58.25 90 PRO A O 1
ATOM 667 N N . PHE A 1 91 ? 42.176 1.955 -9.933 1.00 61.41 91 PHE A N 1
ATOM 668 C CA . PHE A 1 91 ? 43.134 2.788 -10.674 1.00 61.41 91 PHE A CA 1
ATOM 669 C C . PHE A 1 91 ? 43.683 2.071 -11.921 1.00 61.41 91 PHE A C 1
ATOM 671 O O . PHE A 1 91 ? 44.724 1.426 -11.836 1.00 61.41 91 PHE A O 1
ATOM 678 N N . TYR A 1 92 ? 42.989 2.207 -13.055 1.00 54.56 92 TYR A N 1
ATOM 679 C CA . TYR A 1 92 ? 43.546 2.265 -14.417 1.00 54.56 92 TYR A CA 1
ATOM 680 C C . TYR A 1 92 ? 42.645 3.157 -15.270 1.00 54.56 92 TYR A C 1
ATOM 682 O O . TYR A 1 92 ? 41.407 3.018 -15.133 1.00 54.56 92 TYR A O 1
#

pLDDT: mean 88.92, std 12.17, range [54.56, 98.56]